Protein AF-A0A2G6HXU5-F1 (afdb_monomer_lite)

Sequence (98 aa):
VFHIFSDLTPIFTEVARILKPKGIFVFSVMDHRDGEKREVKVQSDQFPGKTFTLYRYNVYEIDELLTSHGFIRLKVLEFVTIHAQKKTNFKAYLSQKH

Structure (mmCIF, N/CA/C/O backbone):
data_AF-A0A2G6HXU5-F1
#
_entry.id   AF-A0A2G6HXU5-F1
#
loop_
_atom_site.group_PDB
_atom_site.id
_atom_site.type_symbol
_atom_site.label_atom_id
_atom_site.label_alt_id
_atom_site.label_comp_id
_atom_site.label_asym_id
_atom_site.label_entity_id
_atom_site.label_seq_id
_atom_site.pdbx_PDB_ins_code
_atom_site.Cartn_x
_atom_site.Cartn_y
_atom_site.Cartn_z
_atom_site.occupancy
_atom_site.B_iso_or_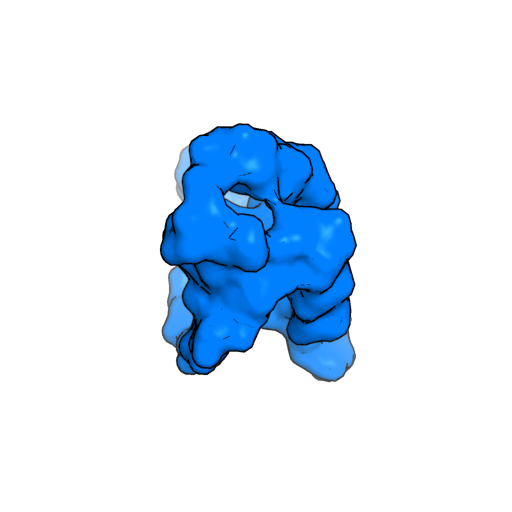equiv
_atom_site.auth_seq_id
_atom_site.auth_comp_id
_atom_site.auth_asym_id
_atom_site.auth_atom_id
_atom_site.pdbx_PDB_model_num
ATOM 1 N N . VAL A 1 1 ? -4.877 5.582 -3.707 1.00 77.12 1 VAL A N 1
ATOM 2 C CA . VAL A 1 1 ? -3.984 5.141 -4.802 1.00 77.12 1 VAL A CA 1
ATOM 3 C C . VAL A 1 1 ? -2.567 5.535 -4.433 1.00 77.12 1 VAL A C 1
ATOM 5 O O . VAL A 1 1 ? -2.289 6.724 -4.438 1.00 77.12 1 VAL A O 1
ATOM 8 N N . PHE A 1 2 ? -1.714 4.587 -4.041 1.00 90.69 2 PHE A N 1
ATOM 9 C CA . PHE A 1 2 ? -0.421 4.888 -3.398 1.00 90.69 2 PHE A CA 1
ATOM 10 C C . PHE A 1 2 ? 0.817 4.356 -4.125 1.00 90.69 2 PHE A C 1
ATOM 12 O O . PHE A 1 2 ? 1.935 4.578 -3.680 1.00 90.69 2 PHE A O 1
ATOM 19 N N . HIS A 1 3 ? 0.650 3.717 -5.278 1.00 89.12 3 HIS A N 1
ATOM 20 C CA . HIS A 1 3 ? 1.748 3.108 -6.034 1.00 89.12 3 HIS A CA 1
ATOM 21 C C . HIS A 1 3 ? 2.740 4.115 -6.663 1.00 89.12 3 HIS A C 1
ATOM 23 O O . HIS A 1 3 ? 3.607 3.707 -7.427 1.00 89.12 3 HIS A O 1
ATOM 29 N N . ILE A 1 4 ? 2.604 5.416 -6.388 1.00 92.00 4 ILE A N 1
ATOM 30 C CA . ILE A 1 4 ? 3.519 6.481 -6.837 1.00 92.00 4 ILE A CA 1
ATOM 31 C C . ILE A 1 4 ? 4.570 6.849 -5.782 1.00 92.00 4 ILE A C 1
ATOM 33 O O . ILE A 1 4 ? 5.532 7.544 -6.091 1.00 92.00 4 ILE A O 1
ATOM 37 N N . PHE A 1 5 ? 4.380 6.407 -4.541 1.00 94.88 5 PHE A N 1
ATOM 38 C CA . PHE A 1 5 ? 5.316 6.634 -3.447 1.00 94.88 5 PHE A CA 1
ATOM 39 C C . PHE A 1 5 ? 6.216 5.411 -3.321 1.00 94.88 5 PHE A C 1
ATOM 41 O O . PHE A 1 5 ? 5.746 4.305 -3.544 1.00 94.88 5 PHE A O 1
ATOM 48 N N . SER A 1 6 ? 7.493 5.588 -2.989 1.00 95.12 6 SER A N 1
ATOM 49 C CA . SER A 1 6 ? 8.379 4.469 -2.641 1.00 95.12 6 SER A CA 1
ATOM 50 C C . SER A 1 6 ? 8.123 4.002 -1.211 1.00 95.12 6 SER A C 1
ATOM 52 O O . SER A 1 6 ? 8.016 2.804 -0.947 1.00 95.12 6 SER A O 1
ATOM 54 N N . ASP A 1 7 ? 7.952 4.971 -0.316 1.00 95.69 7 ASP A N 1
ATOM 55 C CA . ASP A 1 7 ? 7.721 4.807 1.111 1.00 95.69 7 ASP A CA 1
ATOM 56 C C . ASP A 1 7 ? 6.337 5.354 1.488 1.00 95.69 7 ASP A C 1
ATOM 58 O O . ASP A 1 7 ? 5.997 6.500 1.185 1.00 95.69 7 ASP A O 1
ATOM 62 N N . LEU A 1 8 ? 5.527 4.511 2.131 1.00 96.88 8 LEU A N 1
ATOM 63 C CA . LEU A 1 8 ? 4.182 4.870 2.588 1.00 96.88 8 LEU A CA 1
ATOM 64 C C . LEU A 1 8 ? 4.155 5.321 4.047 1.00 96.88 8 LEU A C 1
ATOM 66 O O . LEU A 1 8 ? 3.125 5.831 4.489 1.00 96.88 8 LEU A O 1
ATOM 70 N N . THR A 1 9 ? 5.257 5.176 4.782 1.00 97.31 9 THR A N 1
ATOM 71 C CA . THR A 1 9 ? 5.352 5.510 6.209 1.00 97.31 9 THR A CA 1
ATOM 72 C C . THR A 1 9 ? 4.881 6.935 6.511 1.00 97.31 9 THR A C 1
ATOM 74 O O . THR A 1 9 ? 4.042 7.090 7.402 1.00 97.31 9 THR A O 1
ATOM 77 N N . PRO A 1 10 ? 5.280 7.981 5.753 1.00 97.25 10 PRO A N 1
ATOM 78 C CA . PRO A 1 10 ? 4.814 9.341 6.027 1.00 97.25 10 PRO A CA 1
ATOM 79 C C . PRO A 1 10 ? 3.298 9.494 5.854 1.00 97.25 10 PRO A C 1
ATOM 81 O O . PRO A 1 10 ? 2.642 10.195 6.622 1.00 97.25 10 PRO A O 1
ATOM 84 N N . ILE A 1 11 ? 2.720 8.800 4.869 1.00 96.75 11 ILE A N 1
ATOM 85 C CA . ILE A 1 11 ? 1.277 8.831 4.612 1.00 96.75 11 ILE A CA 1
ATOM 86 C C . ILE A 1 11 ? 0.537 8.148 5.759 1.00 96.75 11 ILE A C 1
ATOM 88 O O . ILE A 1 11 ? -0.426 8.700 6.283 1.00 96.75 11 ILE A O 1
ATOM 92 N N . PHE A 1 12 ? 0.990 6.965 6.169 1.00 97.75 12 PHE A N 1
ATOM 93 C CA . PHE A 1 12 ? 0.375 6.223 7.267 1.00 97.75 12 PHE A CA 1
ATOM 94 C C . PHE A 1 12 ? 0.502 6.970 8.596 1.00 97.75 12 PHE A C 1
ATOM 96 O O . PHE A 1 12 ? -0.462 7.001 9.358 1.00 97.75 12 PHE A O 1
ATOM 103 N N . THR A 1 13 ? 1.629 7.643 8.833 1.00 98.12 13 THR A N 1
ATOM 104 C CA . THR A 1 13 ? 1.841 8.515 9.996 1.00 98.12 13 THR A CA 1
ATOM 105 C C . THR A 1 13 ? 0.811 9.639 10.039 1.00 98.12 13 THR A C 1
ATOM 107 O O . THR A 1 13 ? 0.114 9.808 11.042 1.00 98.12 13 THR A O 1
ATOM 110 N N . GLU A 1 14 ? 0.644 10.375 8.940 1.00 98.19 14 GLU A N 1
ATOM 111 C CA . GLU A 1 14 ? -0.309 11.485 8.900 1.00 98.19 14 GLU A CA 1
ATOM 112 C C . GLU A 1 14 ? -1.763 11.014 8.970 1.00 98.19 14 GLU A C 1
ATOM 114 O O . GLU A 1 14 ? -2.566 11.601 9.696 1.00 98.19 14 GLU A O 1
ATOM 119 N N . VAL A 1 15 ? -2.109 9.919 8.288 1.00 97.88 15 VAL A N 1
ATOM 120 C CA . VAL A 1 15 ? -3.455 9.335 8.361 1.00 97.88 15 VAL A CA 1
ATOM 121 C C . VAL A 1 15 ? -3.756 8.859 9.784 1.00 97.88 15 VAL A C 1
ATOM 123 O O . VAL A 1 15 ? -4.832 9.158 10.306 1.00 97.88 15 VAL A O 1
ATOM 126 N N . ALA A 1 16 ? -2.810 8.191 10.450 1.00 97.50 16 ALA A N 1
ATOM 127 C CA . ALA A 1 16 ? -2.944 7.802 11.851 1.00 97.50 16 ALA A CA 1
ATOM 128 C C . ALA A 1 16 ? -3.137 9.020 12.756 1.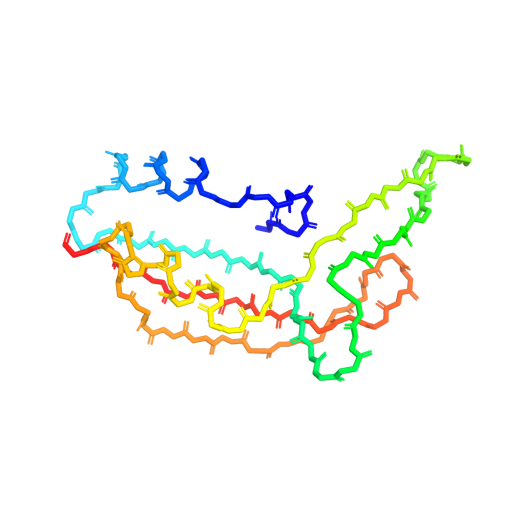00 97.50 16 ALA A C 1
ATOM 130 O O . ALA A 1 16 ? -3.970 8.977 13.658 1.00 97.50 16 ALA A O 1
ATOM 131 N N . ARG A 1 17 ? -2.423 10.123 12.516 1.00 97.94 17 ARG A N 1
ATOM 132 C CA . ARG A 1 17 ? -2.540 11.350 13.314 1.00 97.94 17 ARG A CA 1
ATOM 133 C C . ARG A 1 17 ? -3.928 11.986 13.212 1.00 97.94 17 ARG A C 1
ATOM 135 O O . ARG A 1 17 ? -4.457 12.442 14.223 1.00 97.94 17 ARG A O 1
ATOM 142 N N . ILE A 1 18 ? -4.520 12.020 12.016 1.00 98.00 18 ILE A N 1
ATOM 143 C CA . ILE A 1 18 ? -5.787 12.731 11.765 1.00 98.00 18 ILE A CA 1
ATOM 144 C C . ILE A 1 18 ? -7.041 11.883 12.009 1.00 98.00 18 ILE A C 1
ATOM 146 O O . ILE A 1 18 ? -8.084 12.433 12.369 1.00 98.00 18 ILE A O 1
ATOM 150 N N . LEU A 1 19 ? -6.984 10.562 11.803 1.00 97.88 19 LEU A N 1
ATOM 151 C CA . LEU A 1 19 ? -8.162 9.713 11.976 1.00 97.88 19 LEU A CA 1
ATOM 152 C C . LEU A 1 19 ? -8.541 9.601 13.456 1.00 97.88 19 LEU A C 1
ATOM 154 O O . LEU A 1 19 ? -7.695 9.395 14.327 1.00 97.88 19 LEU A O 1
ATOM 158 N N . LYS A 1 2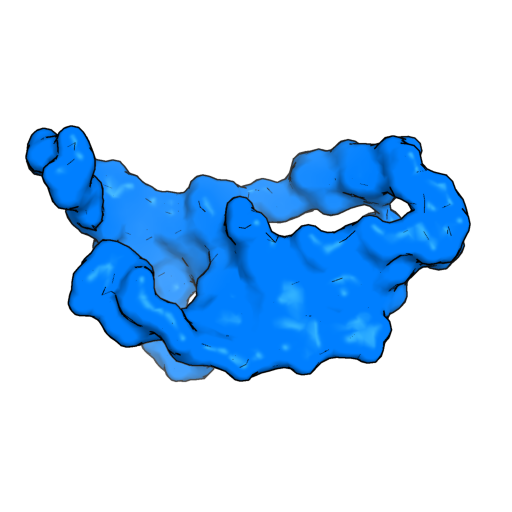0 ? -9.840 9.666 13.749 1.00 97.81 20 LYS A N 1
ATOM 159 C CA . LYS A 1 20 ? -10.368 9.333 15.079 1.00 97.81 20 LYS A CA 1
ATOM 160 C C . LYS A 1 20 ? -10.348 7.810 15.300 1.00 97.81 20 LYS A C 1
ATOM 162 O O . LYS A 1 20 ? -10.358 7.072 14.310 1.00 97.81 20 LYS A O 1
ATOM 167 N N . PRO A 1 21 ? -10.359 7.330 16.559 1.00 97.31 21 PRO A N 1
ATOM 168 C CA . PRO A 1 21 ? -10.563 5.912 16.851 1.00 97.31 21 PRO A CA 1
ATOM 169 C C . PRO A 1 21 ? -11.800 5.375 16.130 1.00 97.31 21 PRO A C 1
ATOM 171 O O . PRO A 1 21 ? -12.806 6.081 16.005 1.00 97.31 21 PRO A O 1
ATOM 174 N N . LYS A 1 22 ? -11.716 4.140 15.630 1.00 97.50 22 LYS A N 1
ATOM 175 C CA . LYS A 1 22 ? -12.706 3.485 14.755 1.00 97.50 22 LYS A CA 1
ATOM 176 C C . LYS A 1 22 ? -12.894 4.122 13.372 1.00 97.50 22 LYS A C 1
ATOM 178 O O . LYS A 1 22 ? -13.722 3.640 12.596 1.00 97.50 22 LYS A O 1
ATOM 183 N N . GLY A 1 23 ? -12.133 5.166 13.042 1.00 98.12 23 GLY A N 1
ATOM 184 C CA . GLY A 1 23 ? -12.115 5.775 11.716 1.00 98.12 23 GLY A CA 1
ATOM 185 C C . GLY A 1 23 ? -11.640 4.789 10.651 1.00 98.12 23 GLY A C 1
ATOM 186 O O . GLY A 1 23 ? -10.816 3.918 10.926 1.00 98.12 23 GLY A O 1
ATOM 187 N N . ILE A 1 24 ? -12.164 4.932 9.436 1.00 98.31 24 ILE A N 1
ATOM 1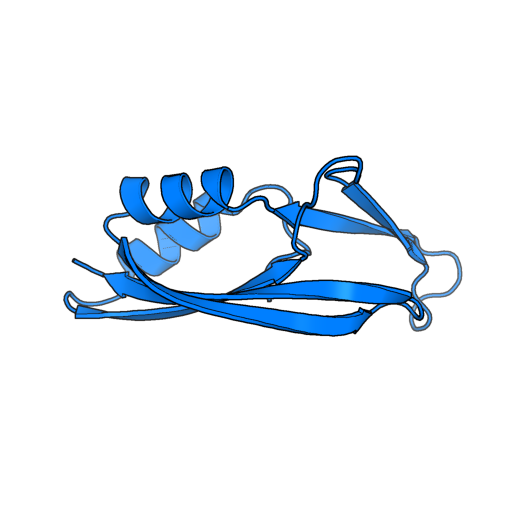88 C CA . ILE A 1 24 ? -11.888 4.028 8.320 1.00 98.31 24 ILE A CA 1
ATOM 189 C C . ILE A 1 24 ? -10.849 4.633 7.382 1.00 98.31 24 ILE A C 1
ATOM 191 O O . ILE A 1 24 ? -10.986 5.777 6.950 1.00 98.31 24 ILE A O 1
ATOM 195 N N . PHE A 1 25 ? -9.848 3.836 7.025 1.00 97.94 25 PHE A N 1
ATOM 196 C CA . PHE A 1 25 ? -8.866 4.165 6.007 1.00 97.94 25 PHE A CA 1
ATOM 197 C C . PHE A 1 25 ? -8.986 3.179 4.844 1.00 97.94 25 PHE A C 1
ATOM 199 O O . PHE A 1 25 ? -8.855 1.968 5.013 1.00 97.94 25 PHE A O 1
ATOM 206 N N . VAL A 1 26 ? -9.277 3.705 3.652 1.00 97.75 26 VAL A N 1
ATOM 207 C CA . VAL A 1 26 ? -9.367 2.913 2.422 1.00 97.75 26 VAL A CA 1
ATOM 208 C C . VAL A 1 26 ? -8.308 3.385 1.451 1.00 97.75 26 VAL A C 1
ATOM 210 O O . VAL A 1 26 ? -8.243 4.567 1.113 1.00 97.75 26 VAL A O 1
ATOM 213 N N . PHE A 1 27 ? -7.489 2.461 0.972 1.00 97.19 27 PHE A N 1
ATOM 214 C CA . PHE A 1 27 ? -6.440 2.772 0.011 1.00 97.19 27 PHE A CA 1
ATOM 215 C C . PHE A 1 27 ? -6.202 1.602 -0.934 1.00 97.19 27 PHE A C 1
ATOM 217 O O . PHE A 1 27 ? -6.659 0.485 -0.711 1.00 97.19 27 PHE A O 1
ATOM 224 N N . SER A 1 28 ? -5.491 1.877 -2.024 1.00 96.50 28 SER A N 1
ATOM 225 C CA . SER A 1 28 ? -5.125 0.877 -3.019 1.00 96.50 28 SER A CA 1
ATOM 226 C C . SER A 1 28 ? -3.663 0.994 -3.415 1.00 96.50 28 SER A C 1
ATOM 228 O O . SER A 1 28 ? -3.127 2.104 -3.545 1.00 96.50 28 SER A O 1
ATOM 230 N N . VAL A 1 29 ? -3.046 -0.161 -3.637 1.00 96.44 29 VAL A N 1
ATOM 231 C CA . VAL A 1 29 ? -1.652 -0.333 -4.054 1.00 96.44 29 VAL A CA 1
ATOM 232 C C . VAL A 1 29 ? -1.585 -1.277 -5.248 1.00 96.44 29 VAL A C 1
ATOM 234 O O . VAL A 1 29 ? -2.460 -2.128 -5.424 1.00 96.44 29 VAL A O 1
ATOM 237 N N . MET A 1 30 ? -0.554 -1.115 -6.076 1.00 95.38 30 MET A N 1
ATOM 238 C CA . MET A 1 30 ? -0.185 -2.156 -7.033 1.00 95.38 30 MET A CA 1
ATOM 239 C C . MET A 1 30 ? 0.313 -3.362 -6.239 1.00 95.38 30 MET A C 1
ATOM 241 O O . MET A 1 30 ? 1.116 -3.184 -5.329 1.00 95.38 30 MET A O 1
ATOM 245 N N . ASP A 1 31 ? -0.171 -4.555 -6.557 1.00 94.44 31 ASP A N 1
ATOM 246 C CA . ASP A 1 31 ? 0.216 -5.784 -5.861 1.00 94.44 31 ASP A CA 1
ATOM 247 C C . ASP A 1 31 ? 1.605 -6.237 -6.322 1.00 94.44 31 ASP A C 1
ATOM 249 O O . ASP A 1 31 ? 1.920 -6.143 -7.511 1.00 94.44 31 ASP A O 1
ATOM 253 N N . HIS A 1 32 ? 2.432 -6.709 -5.389 1.00 91.94 32 HIS A N 1
ATOM 254 C CA . HIS A 1 32 ? 3.720 -7.341 -5.678 1.00 91.94 32 HIS A CA 1
ATOM 255 C C . HIS A 1 32 ? 3.567 -8.856 -5.564 1.00 91.94 32 HIS A C 1
ATOM 257 O O . HIS A 1 32 ? 3.515 -9.388 -4.456 1.00 91.94 32 HIS A O 1
ATOM 263 N N . ARG A 1 33 ? 3.482 -9.547 -6.707 1.00 84.94 33 ARG A N 1
ATOM 264 C CA . ARG A 1 33 ? 3.445 -11.016 -6.750 1.00 84.94 33 ARG A CA 1
ATOM 265 C C . ARG A 1 33 ? 4.839 -11.613 -6.917 1.00 84.94 33 ARG A C 1
ATOM 267 O O . ARG A 1 33 ? 5.761 -10.943 -7.388 1.00 84.94 33 ARG A O 1
ATOM 274 N N . ASP A 1 34 ? 4.969 -12.888 -6.565 1.00 78.88 34 ASP A N 1
ATOM 275 C CA . ASP A 1 34 ? 6.223 -13.631 -6.682 1.00 78.88 34 ASP A CA 1
ATOM 276 C C . ASP A 1 34 ? 6.814 -13.516 -8.093 1.00 78.88 34 ASP A C 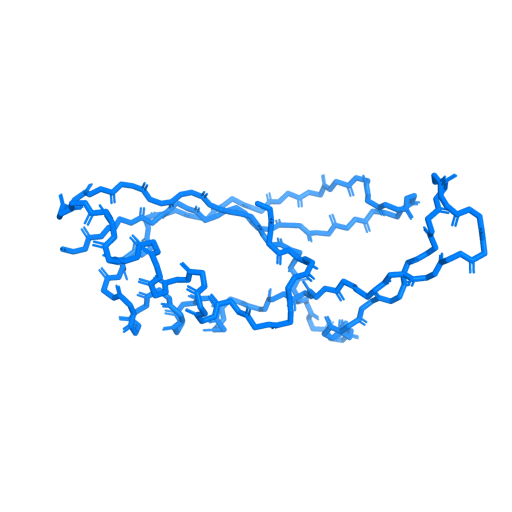1
ATOM 278 O O . ASP A 1 34 ? 6.131 -13.693 -9.104 1.00 78.88 34 ASP A O 1
ATOM 282 N N . GLY A 1 35 ? 8.102 -13.176 -8.157 1.00 79.38 35 GLY A N 1
ATOM 283 C CA . GLY A 1 35 ? 8.834 -12.975 -9.410 1.00 79.38 35 GLY A CA 1
ATOM 284 C C . GLY A 1 35 ? 8.676 -11.592 -10.054 1.00 79.38 35 GLY A C 1
ATOM 285 O O . GLY A 1 35 ? 9.397 -11.285 -11.005 1.00 79.38 35 GLY A O 1
ATOM 286 N N . GLU A 1 36 ? 7.799 -10.717 -9.550 1.00 85.94 36 GLU A N 1
ATOM 287 C CA . GLU A 1 36 ? 7.734 -9.330 -10.018 1.00 85.94 36 GLU A CA 1
ATOM 288 C C . GLU A 1 36 ? 8.789 -8.443 -9.335 1.00 85.94 36 GLU A C 1
ATOM 290 O O . GLU A 1 36 ? 9.249 -8.699 -8.223 1.00 85.94 36 GLU A O 1
ATOM 295 N N . LYS A 1 37 ? 9.179 -7.350 -10.001 1.00 90.88 37 LYS A N 1
ATOM 296 C CA . LYS A 1 37 ? 10.035 -6.314 -9.403 1.00 90.88 37 LYS A CA 1
ATOM 297 C C . LYS A 1 37 ? 9.196 -5.347 -8.567 1.00 90.88 37 LYS A C 1
ATOM 299 O O . LYS A 1 37 ? 8.121 -4.942 -9.016 1.00 90.88 37 LYS A O 1
ATOM 304 N N . ARG A 1 38 ? 9.736 -4.908 -7.424 1.00 93.50 38 ARG A N 1
ATOM 305 C CA . ARG A 1 38 ? 9.165 -3.844 -6.575 1.00 93.50 38 ARG A CA 1
ATOM 306 C C . ARG A 1 38 ? 8.904 -2.563 -7.370 1.00 93.50 38 ARG A C 1
ATOM 308 O O . ARG A 1 38 ? 7.834 -1.971 -7.260 1.00 93.50 38 ARG A O 1
ATOM 315 N N . GLU A 1 39 ? 9.870 -2.173 -8.196 1.00 94.81 39 GLU A N 1
ATOM 316 C CA . GLU A 1 39 ? 9.819 -0.965 -9.016 1.00 94.81 39 GLU A CA 1
ATOM 317 C C . GLU A 1 39 ? 9.423 -1.263 -10.464 1.00 94.81 39 GLU A C 1
ATOM 319 O O . GLU A 1 39 ? 9.904 -2.215 -11.090 1.00 94.81 39 GLU A O 1
ATOM 324 N N . VAL A 1 40 ? 8.580 -0.398 -11.023 1.00 92.44 40 VAL A N 1
ATOM 325 C CA . VAL A 1 40 ? 8.145 -0.440 -12.421 1.00 92.44 40 VAL A CA 1
ATOM 326 C C . VAL A 1 40 ? 8.347 0.919 -13.051 1.00 92.44 40 VAL A C 1
ATOM 328 O O . VAL A 1 40 ? 7.738 1.897 -12.636 1.00 92.44 40 VAL A O 1
ATOM 331 N N . LYS A 1 41 ? 9.149 0.973 -14.111 1.00 92.06 41 LYS A N 1
ATOM 332 C CA . LYS A 1 41 ? 9.248 2.167 -14.948 1.00 92.06 41 LYS A CA 1
ATOM 333 C C . LYS A 1 41 ? 8.117 2.170 -15.971 1.00 92.06 41 LYS A C 1
ATOM 335 O O . LYS A 1 41 ? 7.971 1.209 -16.729 1.00 92.06 41 LYS A O 1
ATOM 340 N N . VAL A 1 42 ? 7.337 3.244 -15.996 1.00 90.00 42 VAL A N 1
ATOM 341 C CA . VAL A 1 42 ? 6.264 3.471 -16.971 1.00 90.00 42 VAL A CA 1
ATOM 342 C C . VAL A 1 42 ? 6.528 4.755 -17.741 1.00 90.00 42 VAL A C 1
ATOM 344 O O . VAL A 1 42 ? 6.961 5.754 -17.168 1.00 90.00 42 VAL A O 1
ATOM 347 N N . GLN A 1 43 ? 6.286 4.730 -19.047 1.00 89.00 43 GLN A N 1
ATOM 348 C CA . GLN A 1 43 ? 6.279 5.949 -19.850 1.00 89.00 43 GLN A CA 1
ATOM 349 C C . GLN A 1 43 ? 4.934 6.648 -19.680 1.00 89.00 43 GLN A C 1
ATOM 351 O O . GLN A 1 43 ? 3.910 5.988 -19.502 1.00 89.00 43 GLN A O 1
ATOM 356 N N . SER A 1 44 ? 4.946 7.977 -19.692 1.00 83.25 44 SER A N 1
ATOM 357 C CA . SER A 1 44 ? 3.709 8.748 -19.640 1.00 83.25 44 SER A CA 1
ATOM 358 C C . SER A 1 44 ? 3.209 9.074 -21.034 1.00 83.25 44 SER A C 1
ATOM 360 O O . SER A 1 44 ? 3.917 9.695 -21.823 1.00 83.25 44 SER A O 1
ATOM 362 N N . ASP A 1 45 ? 1.949 8.730 -21.277 1.00 81.81 45 ASP A N 1
ATOM 363 C CA . ASP A 1 45 ? 1.227 9.134 -22.484 1.00 81.81 45 ASP A CA 1
ATOM 364 C C . ASP A 1 45 ? 0.941 10.648 -22.484 1.00 81.81 45 ASP A C 1
ATOM 366 O O . ASP A 1 45 ? 0.868 11.275 -23.536 1.00 81.81 45 ASP A O 1
ATOM 370 N N . GLN A 1 46 ? 0.814 11.253 -21.296 1.00 85.06 46 GLN A N 1
ATOM 371 C CA . GLN A 1 46 ? 0.555 12.689 -21.127 1.00 85.06 46 GLN A CA 1
ATOM 372 C C . GLN A 1 46 ? 1.829 13.537 -21.224 1.00 85.06 46 GLN A C 1
ATOM 374 O O . GLN A 1 46 ? 1.768 14.700 -21.614 1.00 85.06 46 GLN A O 1
ATOM 379 N N . PHE A 1 47 ? 2.983 12.962 -20.874 1.00 86.88 47 PHE A N 1
ATOM 380 C CA . PHE A 1 47 ? 4.281 13.635 -20.902 1.00 86.88 47 PHE A CA 1
ATOM 381 C C . PHE A 1 47 ? 5.278 12.823 -21.742 1.00 86.88 47 PHE A C 1
ATOM 383 O O . PHE A 1 47 ? 6.088 12.074 -21.182 1.00 86.88 47 PHE A O 1
ATOM 390 N N . PRO A 1 48 ? 5.243 12.968 -23.081 1.00 86.69 48 PRO A N 1
ATOM 391 C CA . PRO A 1 48 ? 6.114 12.223 -23.981 1.00 86.69 48 PRO A CA 1
ATOM 392 C C . PRO A 1 48 ? 7.594 12.351 -23.602 1.00 86.69 48 PRO A C 1
ATOM 394 O O . PRO A 1 48 ? 8.086 13.429 -23.267 1.00 86.69 48 PRO A O 1
ATOM 397 N N . GLY A 1 49 ? 8.311 11.226 -23.621 1.00 89.19 49 GLY A N 1
ATOM 398 C CA . GLY A 1 49 ? 9.725 11.158 -23.235 1.00 89.19 49 GLY A CA 1
ATOM 399 C C . GLY A 1 49 ? 9.986 11.164 -21.722 1.00 89.19 49 GLY A C 1
ATOM 400 O O . GLY A 1 49 ? 11.137 11.020 -21.308 1.00 89.19 49 GLY A O 1
ATOM 401 N N . LYS A 1 50 ? 8.954 11.286 -20.874 1.00 91.81 50 LYS A N 1
ATOM 402 C CA . LYS A 1 50 ? 9.094 11.146 -19.418 1.00 91.81 50 LYS A CA 1
ATOM 403 C C . LYS A 1 50 ? 8.809 9.716 -18.972 1.00 91.81 50 LYS A C 1
ATOM 405 O O . LYS A 1 50 ? 7.882 9.059 -19.443 1.00 91.81 50 LYS A O 1
ATOM 410 N N . THR A 1 51 ? 9.621 9.255 -18.025 1.00 90.50 51 THR A N 1
ATOM 411 C CA . THR A 1 51 ? 9.459 7.967 -17.348 1.00 90.50 51 THR A CA 1
ATOM 412 C C . THR A 1 51 ? 9.173 8.217 -15.876 1.00 90.50 51 THR A C 1
ATOM 414 O O . THR A 1 51 ? 9.855 9.019 -15.244 1.00 90.50 51 THR A O 1
ATOM 417 N N . PHE A 1 52 ? 8.188 7.509 -15.342 1.00 91.00 52 PHE A N 1
ATOM 418 C CA . PHE A 1 52 ? 7.801 7.535 -13.939 1.00 91.00 52 PHE A CA 1
ATOM 419 C C . PHE A 1 52 ? 8.105 6.178 -13.312 1.00 91.00 52 PHE A C 1
ATOM 421 O O . PHE A 1 52 ? 7.966 5.143 -13.969 1.00 91.00 52 PHE A O 1
ATOM 428 N N . THR A 1 53 ? 8.515 6.180 -12.048 1.00 93.88 53 THR A N 1
ATOM 429 C CA . THR A 1 53 ? 8.676 4.951 -11.269 1.00 93.88 53 THR A CA 1
ATOM 430 C C . THR A 1 53 ? 7.419 4.726 -10.446 1.00 93.88 53 THR A C 1
ATOM 432 O O . THR A 1 53 ? 6.967 5.619 -9.734 1.00 93.88 53 THR A O 1
ATOM 435 N N . LEU A 1 54 ? 6.861 3.529 -10.563 1.00 94.19 54 LEU A N 1
ATOM 436 C CA . LEU A 1 54 ? 5.774 3.034 -9.738 1.00 94.19 54 LEU A CA 1
ATOM 437 C C . LEU A 1 54 ? 6.282 1.921 -8.831 1.00 94.19 54 LEU A C 1
ATOM 439 O O . LEU A 1 54 ? 7.265 1.243 -9.133 1.00 94.19 54 LEU A O 1
ATOM 443 N N . TYR A 1 55 ? 5.548 1.705 -7.756 1.00 95.62 55 TYR A N 1
ATOM 444 C CA . TYR A 1 55 ? 5.953 0.914 -6.614 1.00 95.62 55 TYR A CA 1
ATOM 445 C C . TYR A 1 55 ? 4.849 -0.103 -6.299 1.00 95.62 55 TYR A C 1
ATOM 447 O O . TYR A 1 55 ? 3.713 0.263 -5.989 1.00 95.62 55 TYR A O 1
ATOM 455 N N . ARG A 1 56 ? 5.178 -1.395 -6.403 1.00 95.38 56 ARG A N 1
ATOM 456 C CA . ARG A 1 56 ? 4.306 -2.524 -6.032 1.00 95.38 56 ARG A CA 1
ATOM 457 C C . ARG A 1 56 ? 4.493 -2.922 -4.580 1.00 95.38 56 ARG A C 1
ATOM 459 O O . ARG A 1 56 ? 5.630 -3.022 -4.173 1.00 95.38 56 ARG A O 1
ATOM 466 N N . TYR A 1 57 ? 3.448 -3.228 -3.839 1.00 95.56 57 TYR A N 1
ATOM 467 C CA . TYR A 1 57 ? 3.549 -3.590 -2.430 1.00 95.56 57 TYR A CA 1
ATOM 468 C C . TYR A 1 57 ? 3.051 -5.007 -2.217 1.00 95.56 57 TYR A C 1
ATOM 470 O O . TYR A 1 57 ? 1.986 -5.370 -2.725 1.00 95.56 57 TYR A O 1
ATOM 478 N N . ASN A 1 58 ? 3.807 -5.802 -1.469 1.00 93.25 58 ASN A N 1
ATOM 479 C CA . ASN A 1 58 ? 3.343 -7.112 -1.041 1.00 93.25 58 ASN A CA 1
ATOM 480 C C . ASN A 1 58 ? 2.454 -6.984 0.206 1.00 93.25 58 ASN A C 1
ATOM 482 O O . ASN A 1 58 ? 2.354 -5.932 0.839 1.00 93.25 58 ASN A O 1
ATOM 486 N N . VAL A 1 59 ? 1.762 -8.071 0.546 1.00 93.31 59 VAL A N 1
ATOM 487 C CA . VAL A 1 59 ? 0.821 -8.079 1.675 1.00 93.31 59 VAL A CA 1
ATOM 488 C C . VAL A 1 59 ? 1.515 -7.858 3.022 1.00 93.31 59 VAL A C 1
ATOM 490 O O . VAL A 1 59 ? 0.949 -7.190 3.880 1.00 93.31 59 VAL A O 1
ATOM 493 N N . TYR A 1 60 ? 2.744 -8.352 3.189 1.00 93.62 60 TYR A N 1
ATOM 494 C CA . TYR A 1 60 ? 3.498 -8.236 4.437 1.00 93.62 60 TYR A CA 1
ATOM 495 C C . TYR A 1 60 ? 3.915 -6.788 4.711 1.00 93.62 60 TYR A C 1
ATOM 497 O O . TYR A 1 60 ? 3.697 -6.306 5.818 1.00 93.62 60 TYR A O 1
ATOM 505 N N . GLU A 1 61 ? 4.412 -6.071 3.694 1.00 94.81 61 GLU A N 1
ATOM 506 C CA . GLU A 1 61 ? 4.739 -4.638 3.787 1.00 94.81 61 GLU A CA 1
ATOM 507 C C . GLU A 1 61 ? 3.514 -3.819 4.231 1.00 94.81 61 GLU A C 1
ATOM 509 O O . GLU A 1 61 ? 3.611 -2.933 5.079 1.00 94.81 61 GLU A O 1
ATOM 514 N N . ILE A 1 62 ? 2.336 -4.116 3.670 1.00 97.19 62 ILE A N 1
ATOM 515 C CA . ILE A 1 62 ? 1.102 -3.401 4.019 1.00 97.19 62 ILE A CA 1
ATOM 516 C C . ILE A 1 62 ? 0.606 -3.764 5.420 1.00 97.19 62 ILE A C 1
ATOM 518 O O . ILE A 1 62 ? 0.179 -2.876 6.159 1.00 97.19 62 ILE A O 1
ATOM 522 N N . ASP A 1 63 ? 0.654 -5.038 5.802 1.00 96.75 63 ASP A N 1
ATOM 523 C CA . ASP A 1 63 ? 0.213 -5.483 7.126 1.00 96.75 63 ASP A CA 1
ATOM 524 C C . ASP A 1 63 ? 1.115 -4.927 8.242 1.00 96.75 63 ASP A C 1
ATOM 526 O O . ASP A 1 63 ? 0.615 -4.540 9.305 1.00 96.75 63 ASP A O 1
ATOM 530 N N . GLU A 1 64 ? 2.421 -4.808 7.990 1.00 97.44 64 GLU A N 1
ATOM 531 C CA . GLU A 1 64 ? 3.372 -4.150 8.888 1.00 97.44 64 GLU A CA 1
ATOM 532 C C . GLU A 1 64 ? 3.068 -2.653 9.028 1.00 97.44 64 GLU A C 1
ATOM 534 O O . GLU A 1 64 ? 2.964 -2.145 10.148 1.00 97.44 64 GLU A O 1
ATOM 539 N N . LEU A 1 65 ? 2.845 -1.946 7.915 1.00 98.00 65 LEU A N 1
ATOM 540 C CA . LEU A 1 65 ? 2.467 -0.530 7.927 1.00 98.00 65 LEU A CA 1
ATOM 541 C C . LEU A 1 65 ? 1.163 -0.288 8.693 1.00 98.00 65 LEU A C 1
ATOM 543 O O . LEU A 1 65 ? 1.075 0.653 9.478 1.00 98.00 65 LEU A O 1
ATOM 547 N N . LEU A 1 66 ? 0.153 -1.137 8.497 1.00 98.06 66 LEU A N 1
ATOM 548 C CA . LEU A 1 66 ? -1.109 -1.035 9.227 1.00 98.06 66 LEU A CA 1
ATOM 549 C C . LEU A 1 66 ? -0.886 -1.209 10.731 1.00 98.06 66 LEU A C 1
ATOM 551 O O . LEU A 1 66 ? -1.276 -0.344 11.516 1.00 98.06 66 LEU A O 1
ATOM 555 N N . THR A 1 67 ? -0.219 -2.296 11.117 1.00 97.75 67 THR A N 1
ATOM 556 C CA . THR A 1 67 ? -0.032 -2.660 12.526 1.00 97.75 67 THR A CA 1
ATOM 557 C C . THR A 1 67 ? 0.819 -1.629 13.268 1.00 97.75 67 THR A C 1
ATOM 559 O O . THR A 1 67 ? 0.435 -1.174 14.344 1.00 97.75 67 THR A O 1
ATOM 562 N N . SER A 1 68 ? 1.932 -1.194 12.669 1.00 97.81 68 SER A N 1
ATOM 563 C CA . SER A 1 68 ? 2.840 -0.190 13.249 1.00 97.81 68 SER A CA 1
ATOM 564 C C . SER A 1 68 ? 2.191 1.184 13.458 1.00 97.81 68 SER A C 1
ATOM 566 O O . SER A 1 68 ? 2.639 1.944 14.313 1.00 97.81 68 SER A O 1
ATOM 568 N N . HIS A 1 69 ? 1.108 1.488 12.736 1.00 98.25 69 HIS A N 1
ATOM 569 C CA . HIS A 1 69 ? 0.398 2.768 12.812 1.00 98.25 69 HIS A CA 1
ATOM 570 C C . HIS A 1 69 ? -0.977 2.668 13.496 1.00 98.25 69 HIS A C 1
ATOM 572 O O . HIS A 1 69 ? -1.791 3.589 13.398 1.00 98.25 69 HIS A O 1
ATOM 578 N N . GLY A 1 70 ? -1.245 1.569 14.209 1.00 97.81 70 GLY A N 1
ATOM 579 C CA . GLY A 1 70 ? -2.466 1.402 15.001 1.00 97.81 70 GLY A CA 1
ATOM 580 C C . GLY A 1 70 ? -3.720 1.159 14.162 1.00 97.81 70 GLY A C 1
ATOM 581 O O . GLY A 1 70 ? -4.818 1.543 14.565 1.00 97.81 70 GLY A O 1
ATOM 582 N N . PHE A 1 71 ? -3.573 0.539 12.992 1.00 98.38 71 PHE A N 1
ATOM 583 C CA . PHE A 1 71 ? -4.689 0.098 12.168 1.00 98.38 71 PHE A CA 1
ATOM 584 C C . PHE A 1 71 ? -4.847 -1.416 12.208 1.00 98.38 71 PHE A C 1
ATOM 586 O O . PHE A 1 71 ? -3.877 -2.170 12.214 1.00 98.38 71 PHE A O 1
ATOM 593 N N . ILE A 1 72 ? -6.096 -1.860 12.121 1.00 97.50 72 ILE A N 1
ATOM 594 C CA . ILE A 1 72 ? -6.446 -3.249 11.842 1.00 97.50 72 ILE A CA 1
ATOM 595 C C . ILE A 1 72 ? -6.964 -3.373 10.413 1.00 97.50 72 ILE A C 1
ATOM 597 O O . ILE A 1 72 ? -7.694 -2.511 9.914 1.00 97.50 72 ILE A O 1
ATOM 601 N N . ARG A 1 73 ? -6.603 -4.462 9.739 1.00 97.50 73 ARG A N 1
ATOM 602 C CA . ARG A 1 73 ? -7.128 -4.792 8.413 1.00 97.50 73 ARG A CA 1
ATOM 603 C C . ARG A 1 73 ? -8.506 -5.434 8.549 1.00 97.50 73 ARG A C 1
ATOM 605 O O . ARG A 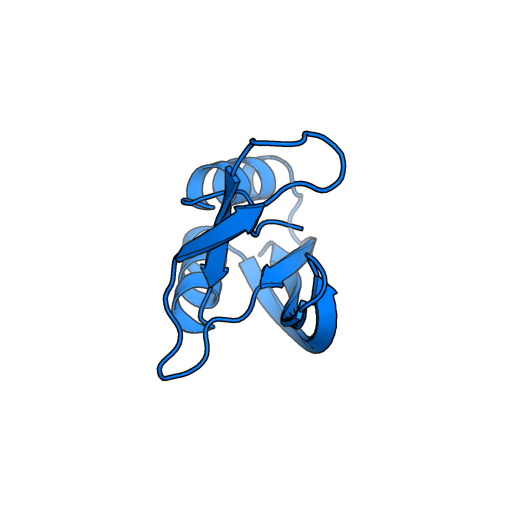1 73 ? -8.624 -6.504 9.134 1.00 97.50 73 ARG A O 1
ATOM 612 N N . LEU A 1 74 ? -9.532 -4.815 7.969 1.00 97.62 74 LEU A N 1
ATOM 613 C CA . LEU A 1 74 ? -10.897 -5.352 7.964 1.00 97.62 74 LEU A CA 1
ATOM 614 C C . LEU A 1 74 ? -11.179 -6.199 6.722 1.00 97.62 74 LEU A C 1
ATOM 616 O O . LEU A 1 74 ? -11.820 -7.242 6.811 1.00 97.62 74 LEU A O 1
ATOM 620 N N . LYS A 1 75 ? -10.730 -5.742 5.547 1.00 97.94 75 LYS A N 1
ATOM 621 C CA . LYS A 1 75 ? -10.959 -6.440 4.276 1.00 97.94 75 LYS A CA 1
ATOM 622 C C . LYS A 1 75 ? -9.889 -6.091 3.249 1.00 97.94 75 LYS A C 1
ATOM 624 O O . LYS A 1 75 ? -9.365 -4.978 3.250 1.00 97.94 75 LYS A O 1
ATOM 629 N N . VAL A 1 76 ? -9.623 -7.026 2.341 1.00 97.56 76 VAL A N 1
ATOM 630 C CA . VAL A 1 76 ? -8.827 -6.805 1.129 1.00 97.56 76 VAL A CA 1
ATOM 631 C C . VAL A 1 76 ? -9.656 -7.211 -0.078 1.00 97.56 76 VAL A C 1
ATOM 633 O O . VAL A 1 76 ? -10.337 -8.236 -0.052 1.00 97.56 76 VAL A O 1
ATOM 636 N N . LEU A 1 77 ? -9.618 -6.392 -1.122 1.00 97.12 77 LEU A N 1
ATOM 637 C CA . LEU A 1 77 ? -10.170 -6.708 -2.431 1.00 97.12 77 LEU A CA 1
ATOM 638 C C . LEU A 1 77 ? -9.032 -6.750 -3.445 1.00 97.12 77 LEU A C 1
ATOM 640 O O . LEU A 1 77 ? -8.326 -5.758 -3.619 1.00 97.12 77 LEU A O 1
ATOM 644 N N . GLU A 1 78 ? -8.888 -7.877 -4.131 1.00 96.19 78 GLU A N 1
ATOM 645 C CA . GLU A 1 78 ? -7.956 -8.026 -5.246 1.00 96.19 78 GLU A CA 1
ATOM 646 C C . GLU A 1 78 ? -8.685 -7.810 -6.569 1.00 96.19 78 GLU A C 1
ATOM 648 O O . GLU A 1 78 ? -9.796 -8.305 -6.764 1.00 96.19 78 GLU A O 1
ATOM 653 N N . PHE A 1 79 ? -8.069 -7.071 -7.487 1.00 95.25 79 PHE A N 1
ATOM 654 C CA . PHE A 1 79 ? -8.633 -6.839 -8.812 1.00 95.25 79 PHE A CA 1
ATOM 655 C C . PHE A 1 79 ? -7.545 -6.526 -9.837 1.00 95.25 79 PHE A C 1
ATOM 657 O O . PHE A 1 79 ? -6.429 -6.125 -9.505 1.00 95.25 79 PHE A O 1
ATOM 664 N N . VAL A 1 80 ? -7.886 -6.699 -11.112 1.00 95.06 80 VAL A N 1
ATOM 665 C CA . VAL A 1 80 ? -7.020 -6.359 -12.243 1.00 95.06 80 VAL A CA 1
ATOM 666 C C . VAL A 1 80 ? -7.527 -5.071 -12.874 1.00 95.06 80 VAL A C 1
ATOM 668 O O . VAL A 1 80 ? -8.723 -4.924 -13.109 1.00 95.06 80 VAL A O 1
ATOM 671 N N . THR A 1 81 ? -6.620 -4.153 -13.190 1.00 91.12 81 THR A N 1
ATOM 672 C CA . THR A 1 81 ? -6.924 -2.948 -13.973 1.00 91.12 81 THR A CA 1
ATOM 673 C C . THR A 1 81 ? -5.942 -2.795 -15.129 1.00 91.12 81 THR A C 1
ATOM 675 O O . THR A 1 81 ? -4.890 -3.440 -15.166 1.00 91.12 81 THR A O 1
ATOM 678 N N . ILE A 1 82 ? -6.287 -1.941 -16.089 1.00 88.31 82 ILE A N 1
ATOM 679 C CA . ILE A 1 82 ? -5.367 -1.491 -17.129 1.00 88.31 82 ILE A CA 1
ATOM 680 C C . ILE A 1 82 ? -4.670 -0.241 -16.594 1.00 88.31 82 ILE A C 1
ATOM 682 O O . ILE A 1 82 ? -5.296 0.799 -16.408 1.00 88.31 82 ILE A O 1
ATOM 686 N N . HIS A 1 83 ? -3.370 -0.350 -16.337 1.00 82.44 83 HIS A N 1
ATOM 687 C CA . HIS A 1 83 ? -2.536 0.748 -15.863 1.00 82.44 83 HIS A CA 1
ATOM 688 C C . HIS A 1 83 ? -1.317 0.895 -16.773 1.00 82.44 83 HIS A C 1
ATOM 690 O O . HIS A 1 83 ? -0.631 -0.093 -17.029 1.00 82.44 83 HIS A O 1
ATOM 696 N N . ALA A 1 84 ? -1.069 2.102 -17.294 1.00 80.38 84 ALA A N 1
ATOM 697 C CA . ALA A 1 84 ? -0.018 2.358 -18.289 1.00 80.38 84 ALA A CA 1
ATOM 698 C C . ALA A 1 84 ? -0.034 1.331 -19.445 1.00 80.38 84 ALA A C 1
ATOM 700 O O . ALA A 1 84 ? 0.977 0.702 -19.758 1.00 80.38 84 ALA A O 1
ATOM 701 N N . GLN A 1 85 ? -1.227 1.102 -20.010 1.00 82.31 85 GLN A N 1
ATOM 702 C CA . GLN A 1 85 ? -1.485 0.153 -21.105 1.00 82.31 85 GLN A CA 1
ATOM 703 C C . GLN A 1 85 ? -1.148 -1.321 -20.786 1.00 82.31 85 GLN A C 1
ATOM 705 O O . GLN A 1 85 ? -1.122 -2.166 -21.679 1.00 82.31 85 GLN A O 1
ATOM 710 N N . LYS A 1 86 ? -0.930 -1.670 -19.510 1.00 84.12 86 LYS A N 1
ATOM 711 C CA . LYS A 1 86 ? -0.643 -3.038 -19.057 1.00 84.12 86 LYS A CA 1
ATOM 712 C C . LYS A 1 86 ? -1.673 -3.513 -18.040 1.00 84.12 86 LYS A C 1
ATOM 714 O O . LYS A 1 86 ? -2.059 -2.779 -17.129 1.00 84.12 86 LYS A O 1
ATOM 719 N N . LYS A 1 87 ? -2.084 -4.780 -18.155 1.00 89.69 87 LYS A N 1
ATOM 720 C CA . LYS A 1 87 ? -2.862 -5.447 -17.103 1.00 89.69 87 LYS A CA 1
ATOM 721 C C . LYS A 1 87 ? -2.008 -5.530 -15.843 1.00 89.69 87 LYS A C 1
ATOM 723 O O . LYS A 1 87 ? -0.922 -6.100 -15.873 1.00 89.69 87 LYS A O 1
ATOM 728 N N . THR A 1 88 ? -2.502 -4.948 -14.762 1.00 91.06 88 THR A N 1
ATOM 729 C CA . THR A 1 88 ? -1.781 -4.825 -13.497 1.00 91.06 88 THR A CA 1
ATOM 730 C C . THR A 1 88 ? -2.699 -5.250 -12.359 1.00 91.06 88 THR A C 1
ATOM 732 O O . THR A 1 88 ? -3.866 -4.854 -12.321 1.00 91.06 88 THR A O 1
ATOM 735 N N . ASN A 1 89 ? -2.174 -6.060 -11.441 1.00 93.75 89 ASN A N 1
ATOM 736 C CA . ASN A 1 89 ? -2.891 -6.472 -10.239 1.00 93.75 89 ASN A CA 1
ATOM 737 C C . ASN A 1 89 ? -2.834 -5.363 -9.190 1.00 93.75 89 ASN A C 1
ATOM 739 O O . ASN A 1 89 ? -1.788 -4.753 -8.964 1.00 93.75 89 ASN A O 1
ATOM 743 N N . PHE A 1 90 ? -3.962 -5.116 -8.543 1.00 95.25 90 PHE A N 1
ATOM 744 C CA . PHE A 1 90 ? -4.094 -4.165 -7.455 1.00 95.25 90 PHE A CA 1
ATOM 745 C C . PHE A 1 90 ? -4.779 -4.828 -6.271 1.00 95.25 90 PHE A C 1
ATOM 747 O O . PHE A 1 90 ? -5.618 -5.719 -6.422 1.00 95.25 90 PHE A O 1
ATOM 754 N N . LYS A 1 91 ? -4.449 -4.318 -5.089 1.00 96.56 91 LYS A N 1
ATOM 755 C CA . LYS A 1 91 ? -5.161 -4.606 -3.850 1.00 96.56 91 LYS A CA 1
ATOM 756 C C . LYS A 1 91 ? -5.732 -3.318 -3.294 1.00 96.56 91 LYS A C 1
ATOM 758 O O . LYS A 1 91 ? -5.024 -2.314 -3.206 1.00 96.56 91 LYS A O 1
ATOM 763 N N . ALA A 1 92 ? -7.006 -3.346 -2.924 1.00 97.38 92 ALA A N 1
ATOM 764 C CA . ALA A 1 92 ? -7.638 -2.319 -2.113 1.00 97.38 92 ALA A CA 1
ATOM 765 C C . ALA A 1 92 ? -7.817 -2.838 -0.687 1.00 97.38 92 ALA A C 1
ATOM 767 O O . ALA A 1 92 ? -8.368 -3.917 -0.477 1.00 97.38 92 ALA A O 1
ATOM 768 N N . TYR A 1 93 ? -7.361 -2.055 0.280 1.00 98.00 93 TYR A N 1
ATOM 769 C CA . TYR A 1 93 ? -7.425 -2.363 1.698 1.00 98.00 93 TYR A CA 1
ATOM 770 C C . TYR A 1 93 ? -8.481 -1.484 2.349 1.00 98.00 93 TYR A C 1
ATOM 772 O O . TYR A 1 93 ? -8.501 -0.271 2.145 1.00 98.00 93 TYR A O 1
ATOM 780 N N . LEU A 1 94 ? -9.342 -2.113 3.140 1.00 98.19 94 LEU A N 1
ATOM 781 C CA . LEU A 1 94 ? -10.210 -1.468 4.109 1.00 98.19 94 LEU A CA 1
ATOM 782 C C . LEU A 1 94 ? -9.601 -1.716 5.486 1.00 98.19 94 LEU A C 1
ATOM 784 O O . LEU A 1 94 ? -9.543 -2.865 5.933 1.00 98.19 94 LEU A O 1
ATOM 788 N N . SER A 1 95 ? -9.158 -0.658 6.152 1.00 98.00 95 SER A N 1
ATOM 789 C CA . SER A 1 95 ? -8.622 -0.722 7.505 1.00 98.00 95 SER A CA 1
ATOM 790 C C . SER A 1 95 ? -9.348 0.229 8.447 1.00 98.00 95 SER A C 1
ATOM 792 O O . SER A 1 95 ? -10.037 1.161 8.027 1.00 98.00 95 SER A O 1
ATOM 794 N N . GLN A 1 96 ? -9.223 -0.040 9.740 1.00 98.31 96 GLN A N 1
ATOM 795 C CA . GLN A 1 96 ? -9.826 0.755 10.797 1.00 98.31 96 GLN A CA 1
ATOM 796 C C . GLN A 1 96 ? -8.772 1.134 11.825 1.00 98.31 96 GLN A C 1
ATOM 798 O O . GLN A 1 96 ? -7.976 0.290 12.228 1.00 98.31 96 GLN A O 1
ATOM 803 N N . LYS A 1 97 ? -8.774 2.400 12.247 1.00 98.12 97 LYS A N 1
ATOM 804 C CA . LYS A 1 97 ? -7.925 2.867 13.339 1.00 98.12 97 LYS A CA 1
ATOM 805 C C . LYS A 1 97 ? -8.433 2.292 14.659 1.00 98.12 97 LYS A C 1
ATOM 807 O O . LYS A 1 97 ? -9.630 2.402 14.943 1.00 98.12 97 LYS A O 1
ATOM 812 N N . HIS A 1 98 ? -7.533 1.695 15.431 1.00 92.62 98 HIS A N 1
ATOM 813 C CA . HIS A 1 98 ? -7.817 1.218 16.779 1.00 92.62 98 HIS A CA 1
ATOM 814 C C . HIS A 1 98 ? -8.129 2.380 17.741 1.00 92.62 98 HIS A C 1
ATOM 816 O O . HIS A 1 98 ? -7.638 3.514 17.519 1.00 92.62 98 HIS A O 1
#

pLDDT: mean 93.62, std 5.26, range [77.12, 98.38]

Secondary structure (DSSP, 8-state):
--TT-S--HHHHHHHHHHSPTT-EEEEEEEE--TT--SEEEEE-SSSTT-EEEEEEE-HHHHHHHHHHTTEEEEEEEEEEEEETTEEEEEEEEEEEE-

Radius of gyration: 14.43 Å; chains: 1; bounding box: 23×27×41 Å

Foldseek 3Di:
DDQQDQDCLVVLQVCLVPADAQGKDKDKFFADDPPDDQWDWAADPVDHPDIGITGHDYPVNVCCSQVVSQKDWDDKDWDWDQDSNDTTIMIMTIITHD